Protein AF-A0A4Y2KJX8-F1 (afdb_monomer)

InterPro domains:
  IPR000477 Reverse transcriptase domain [PF00078] (6-65)

Organism: Araneus ventricosus (NCBI:txid182803)

pLDDT: mean 87.45, std 11.58, range [42.62, 96.75]

Secondary structure (DSSP, 8-state):
--SS-TTSGGG--------HHHHHHHHHHHHHHHHHHHHTT-S-TT--TT-TT--HHHHHHHHHHHHHHHHHHTT--

Sequence (77 aa):
KGGKDQRLASSYRPISLLPTIGKMLEKLMTQRLTYDLESTNSLNDRQHGFREGKSVYTAINELLRKIKAARRDGKHD

Radius of gyration: 20.23 Å; Cα contacts (8 Å, |Δi|>4): 18; chains: 1; bounding box: 40×20×55 Å

Mean predicted aligned error: 8.11 Å

Solvent-accessible surface area (backbone atoms only — not comparable to full-atom values): 4945 Å² total; per-residue (Å²): 136,88,88,62,61,87,87,43,75,86,62,60,78,90,78,86,83,66,57,74,69,53,49,52,50,51,51,55,51,50,54,51,52,51,50,53,37,59,76,66,62,71,60,60,89,87,60,31,77,98,38,88,100,41,38,72,67,56,51,51,52,52,52,51,51,51,53,55,48,54,57,54,61,74,62,74,118

Foldseek 3Di:
DPDDDPPDPVVDDDDDDDDPVVVVVVVVVLVVVLCVCVVVVVDDPLDQPPHPPGDPVNNVVVVVVVVVVVVVVVVPD

Structure (mmCIF, N/CA/C/O backbone):
data_AF-A0A4Y2KJX8-F1
#
_entry.id   AF-A0A4Y2KJX8-F1
#
loop_
_atom_site.group_PDB
_atom_site.id
_atom_site.type_symbol
_atom_site.label_atom_id
_atom_site.label_alt_id
_atom_site.label_comp_id
_atom_site.label_asym_id
_atom_site.label_entity_id
_atom_site.label_seq_id
_atom_site.pdbx_PDB_ins_code
_atom_site.Cartn_x
_atom_site.Cartn_y
_atom_site.Cartn_z
_atom_site.occupancy
_atom_site.B_iso_or_equiv
_atom_site.auth_seq_id
_atom_site.auth_comp_id
_atom_site.auth_asym_id
_atom_site.auth_atom_id
_atom_site.pdbx_PDB_model_num
ATOM 1 N N . LYS A 1 1 ? 16.100 -3.668 16.659 1.00 46.19 1 LYS A N 1
ATOM 2 C CA . LYS A 1 1 ? 16.430 -2.642 15.634 1.00 46.19 1 LYS A CA 1
ATOM 3 C C . LYS A 1 1 ? 17.191 -1.510 16.322 1.00 46.19 1 LYS A C 1
ATOM 5 O O . LYS A 1 1 ? 16.567 -0.568 16.786 1.00 46.19 1 LYS A O 1
ATOM 10 N N . GLY A 1 2 ? 18.507 -1.660 16.482 1.00 55.38 2 GLY A N 1
ATOM 11 C CA . GLY A 1 2 ? 19.376 -0.616 17.037 1.00 55.38 2 GLY A CA 1
ATOM 12 C C . GLY A 1 2 ? 19.861 0.284 15.906 1.00 55.38 2 GLY A C 1
ATOM 13 O O . GLY A 1 2 ? 20.310 -0.230 14.889 1.00 55.38 2 GLY A O 1
ATOM 14 N N . GLY A 1 3 ? 19.687 1.596 16.039 1.00 69.38 3 GLY A N 1
ATOM 15 C CA . GLY A 1 3 ? 20.121 2.565 15.025 1.00 69.38 3 GLY A CA 1
ATOM 16 C C . GLY A 1 3 ? 19.369 3.894 15.051 1.00 69.38 3 GLY A C 1
ATOM 17 O O . GLY A 1 3 ? 19.805 4.846 14.419 1.00 69.38 3 GLY A O 1
ATOM 18 N N . LYS A 1 4 ? 18.252 3.986 15.782 1.00 73.06 4 LYS A N 1
ATOM 19 C CA . LYS A 1 4 ? 17.528 5.243 15.997 1.00 73.06 4 LYS A CA 1
ATOM 20 C C . LYS A 1 4 ? 17.552 5.609 17.473 1.00 73.06 4 LYS A C 1
ATOM 22 O O . LYS A 1 4 ? 17.310 4.739 18.310 1.00 73.06 4 LYS A O 1
ATOM 27 N N . ASP A 1 5 ? 17.847 6.870 17.769 1.00 80.31 5 ASP A N 1
ATOM 28 C CA . ASP A 1 5 ? 17.851 7.390 19.134 1.00 80.31 5 ASP A CA 1
ATOM 29 C C . ASP A 1 5 ? 16.433 7.319 19.717 1.00 80.31 5 ASP A C 1
ATOM 31 O O . ASP A 1 5 ? 15.507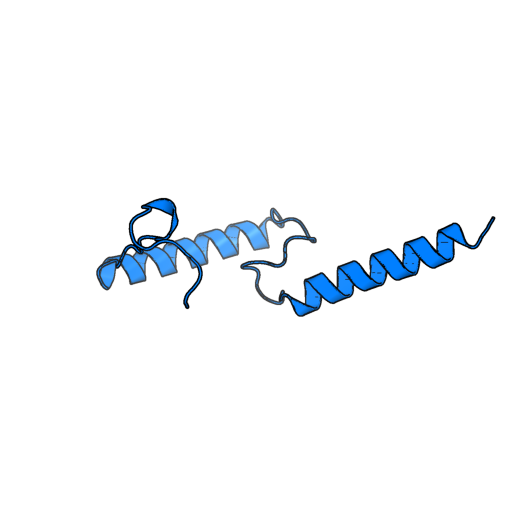 7.968 19.229 1.00 80.31 5 ASP A O 1
ATOM 35 N N . GLN A 1 6 ? 16.252 6.502 20.752 1.00 79.81 6 GLN A N 1
ATOM 36 C CA . GLN A 1 6 ? 14.954 6.245 21.381 1.00 79.81 6 GLN A CA 1
ATOM 37 C C . GLN A 1 6 ? 14.384 7.465 22.113 1.00 79.81 6 GLN A C 1
ATOM 39 O O . GLN A 1 6 ? 13.217 7.440 22.502 1.00 79.81 6 GLN A O 1
ATOM 44 N N . ARG A 1 7 ? 15.187 8.520 22.296 1.00 82.94 7 ARG A N 1
ATOM 45 C CA . ARG A 1 7 ? 14.772 9.785 22.913 1.00 82.94 7 ARG A CA 1
ATOM 46 C C . ARG A 1 7 ? 14.150 10.756 21.911 1.00 82.94 7 ARG A C 1
ATOM 48 O O . ARG A 1 7 ? 13.472 11.694 22.316 1.00 82.94 7 ARG A O 1
ATOM 55 N N . LEU A 1 8 ? 14.351 10.534 20.610 1.00 79.81 8 LEU A N 1
ATOM 56 C CA . LEU A 1 8 ? 13.790 11.378 19.560 1.00 79.81 8 LEU A CA 1
ATOM 57 C C . LEU A 1 8 ? 12.393 10.891 19.165 1.00 79.81 8 LEU A C 1
ATOM 59 O O . LEU A 1 8 ? 12.207 9.736 18.782 1.00 79.81 8 LEU A O 1
ATOM 63 N N . ALA A 1 9 ? 11.410 11.794 19.177 1.00 77.06 9 ALA A N 1
ATOM 64 C CA . ALA A 1 9 ? 10.041 11.492 18.747 1.00 77.06 9 ALA A CA 1
ATOM 65 C C . ALA A 1 9 ? 9.971 10.975 17.292 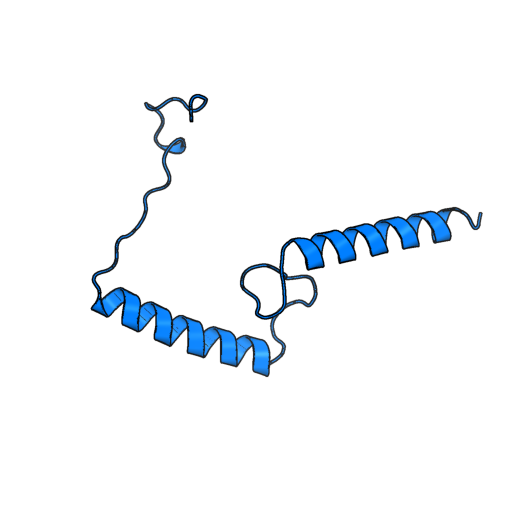1.00 77.06 9 ALA A C 1
ATOM 67 O O . ALA A 1 9 ? 9.147 10.120 16.975 1.00 77.06 9 ALA A O 1
ATOM 68 N N . SER A 1 10 ? 10.892 11.415 16.425 1.00 83.44 10 SER A N 1
ATOM 69 C CA . SER A 1 10 ? 11.027 10.967 15.028 1.00 83.44 10 SER A CA 1
ATOM 70 C C . SER A 1 10 ? 11.430 9.492 14.873 1.00 83.44 10 SER A C 1
ATOM 72 O O . SER A 1 10 ? 11.324 8.918 13.783 1.00 83.44 10 SER A O 1
ATOM 74 N N . SER A 1 11 ? 11.882 8.852 15.954 1.00 86.62 11 SER A N 1
ATOM 75 C CA . SER A 1 11 ? 12.229 7.432 15.969 1.00 86.62 11 SER A CA 1
ATOM 76 C C . SER A 1 11 ? 11.008 6.517 16.027 1.00 86.62 11 SER A C 1
ATOM 78 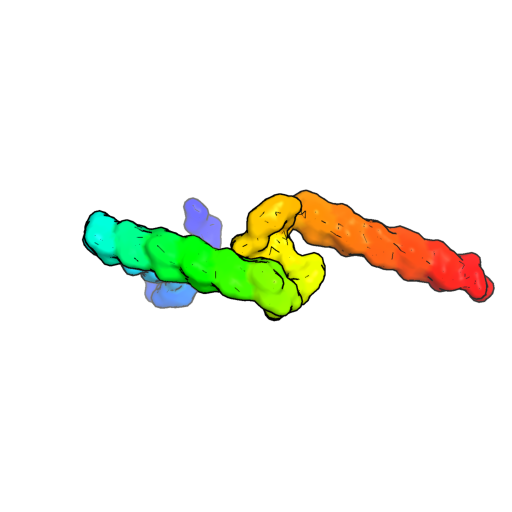O O . SER A 1 11 ? 11.118 5.343 15.655 1.00 86.62 11 SER A O 1
ATOM 80 N N . TYR A 1 12 ? 9.847 7.047 16.421 1.00 86.38 12 TYR A N 1
ATOM 81 C CA . TYR A 1 12 ? 8.601 6.300 16.548 1.00 86.38 12 TYR A CA 1
ATOM 82 C C . TYR A 1 12 ? 7.648 6.591 15.387 1.00 86.38 12 TYR A C 1
ATOM 84 O O . TYR A 1 12 ? 7.635 7.671 14.802 1.00 86.38 12 TYR A O 1
ATOM 92 N N . ARG A 1 13 ? 6.824 5.596 15.049 1.00 86.44 13 ARG A N 1
ATOM 93 C CA . ARG A 1 13 ? 5.648 5.762 14.192 1.00 86.44 13 ARG A CA 1
ATOM 94 C C . ARG A 1 13 ? 4.444 5.278 14.995 1.00 86.44 13 ARG A C 1
ATOM 96 O O . ARG A 1 13 ? 4.306 4.061 15.134 1.00 86.44 13 ARG A O 1
ATOM 103 N N . PRO A 1 14 ? 3.650 6.180 15.593 1.00 84.44 14 PRO A N 1
ATOM 104 C CA . PRO A 1 14 ? 2.489 5.769 16.366 1.00 84.44 14 PRO A CA 1
ATOM 105 C C . PRO A 1 14 ? 1.507 5.014 15.465 1.00 84.44 14 PRO A C 1
ATOM 107 O O . PRO A 1 14 ? 1.340 5.353 14.294 1.00 84.44 14 PRO A O 1
ATOM 110 N N . ILE A 1 15 ? 0.886 3.973 16.016 1.00 86.25 15 ILE A N 1
ATOM 111 C CA . ILE A 1 15 ? -0.142 3.181 15.340 1.00 86.25 15 ILE A CA 1
ATOM 112 C C . ILE A 1 15 ? -1.484 3.421 16.026 1.00 86.25 15 ILE A C 1
ATOM 114 O O . ILE A 1 15 ? -1.567 3.393 17.253 1.00 86.25 15 ILE A O 1
ATOM 118 N N . SER A 1 16 ? -2.534 3.640 15.238 1.00 83.69 16 SER A N 1
ATOM 119 C CA . SER A 1 16 ? -3.898 3.731 15.760 1.00 83.69 16 SER A CA 1
ATOM 120 C C . SER A 1 16 ? -4.518 2.343 15.795 1.00 83.69 16 SER A C 1
ATOM 122 O O . SER A 1 16 ? -4.694 1.703 14.759 1.00 83.69 16 SER A O 1
ATOM 124 N N . LEU A 1 17 ? -4.860 1.867 16.991 1.00 88.19 17 LEU A N 1
ATOM 125 C CA . LEU A 1 17 ? -5.592 0.618 17.152 1.00 88.19 17 LEU A CA 1
ATOM 126 C C . LEU A 1 17 ? -7.093 0.924 17.191 1.00 88.19 17 LEU A C 1
ATOM 128 O O . LEU A 1 17 ? -7.631 1.317 18.222 1.00 88.19 17 LEU A O 1
ATOM 132 N N . LEU A 1 18 ? -7.771 0.762 16.056 1.00 89.88 18 LEU A N 1
ATOM 133 C CA . LEU A 1 18 ? -9.222 0.928 16.004 1.00 89.88 18 LEU A CA 1
ATOM 134 C C . LEU A 1 18 ? -9.931 -0.210 16.769 1.00 89.88 18 LEU A C 1
ATOM 136 O O . LEU A 1 18 ? -9.495 -1.367 16.672 1.00 89.88 18 LEU A O 1
ATOM 140 N N . PRO A 1 19 ? -11.046 0.075 17.473 1.00 92.56 19 PRO A N 1
ATOM 141 C CA . PRO A 1 19 ? -11.956 -0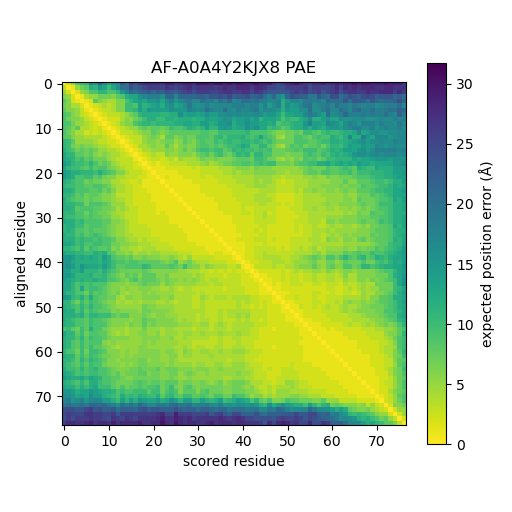.954 17.972 1.00 92.56 19 PRO A CA 1
ATOM 142 C C . PRO A 1 19 ? -12.435 -1.870 16.838 1.00 92.56 19 PRO A C 1
ATOM 144 O O . PRO A 1 19 ? -12.445 -1.468 15.674 1.00 92.56 19 PRO A O 1
ATOM 147 N N . THR A 1 20 ? -12.882 -3.089 17.156 1.00 94.31 20 THR A N 1
ATOM 148 C CA . THR A 1 20 ? -13.283 -4.094 16.148 1.00 94.31 20 THR A CA 1
ATOM 149 C C . THR A 1 20 ? -14.308 -3.558 15.144 1.00 94.31 20 THR A C 1
ATOM 151 O O . THR A 1 20 ? -14.163 -3.777 13.944 1.00 94.31 20 THR A O 1
ATOM 154 N N . ILE A 1 21 ? -15.292 -2.785 15.617 1.00 93.94 21 ILE A N 1
ATOM 155 C CA . ILE A 1 21 ? -16.299 -2.138 14.760 1.00 93.94 21 ILE A CA 1
ATOM 156 C C . ILE A 1 21 ? -15.648 -1.107 13.823 1.00 93.94 21 ILE A C 1
ATOM 158 O O . ILE A 1 21 ? -15.967 -1.066 12.638 1.00 93.94 21 ILE A O 1
ATOM 162 N N . GLY A 1 22 ? -14.685 -0.325 14.317 1.00 95.00 22 GLY A N 1
ATOM 163 C CA . GLY A 1 22 ? -13.935 0.634 13.501 1.00 95.00 22 GLY A CA 1
ATOM 164 C C . GLY A 1 22 ? -13.128 -0.044 12.393 1.00 95.00 22 GLY A C 1
ATOM 165 O O . GLY A 1 22 ? -13.150 0.417 11.258 1.00 95.00 22 GLY A O 1
ATOM 166 N N . LYS A 1 23 ? -12.495 -1.190 12.680 1.00 94.19 23 LYS A N 1
ATOM 167 C CA . LYS A 1 23 ? -11.798 -1.996 11.658 1.00 94.19 23 LYS A CA 1
ATOM 168 C C . LYS A 1 23 ? -12.751 -2.576 10.614 1.00 94.19 23 LYS A C 1
ATOM 170 O O . LYS A 1 23 ? -12.397 -2.674 9.442 1.00 94.19 23 LYS A O 1
ATOM 175 N N . MET A 1 24 ? -13.955 -2.975 11.029 1.00 95.31 24 MET A N 1
ATOM 176 C CA . MET A 1 24 ? -14.981 -3.448 10.099 1.00 95.31 24 MET A CA 1
ATOM 177 C C . MET A 1 24 ? -15.417 -2.325 9.153 1.00 95.31 24 MET A C 1
ATOM 179 O O . MET A 1 24 ? -15.459 -2.539 7.943 1.00 95.31 24 MET A O 1
ATOM 183 N N . LEU A 1 25 ? -15.677 -1.128 9.687 1.00 95.81 25 LEU A N 1
ATOM 184 C CA . LEU A 1 25 ? -16.023 0.042 8.882 1.00 95.81 25 LEU A CA 1
ATOM 185 C C . LEU A 1 25 ? -14.888 0.431 7.926 1.00 95.81 25 LEU A C 1
ATOM 187 O O . LEU A 1 25 ? -15.144 0.644 6.745 1.00 95.81 25 LEU A O 1
ATOM 191 N N . GLU A 1 26 ? -13.645 0.470 8.413 1.00 94.69 26 GLU A N 1
ATOM 192 C CA . GLU A 1 26 ? -12.457 0.733 7.593 1.00 94.69 26 GLU A CA 1
ATOM 193 C C . GLU A 1 26 ? -12.402 -0.220 6.396 1.00 94.69 26 GLU A C 1
ATOM 195 O O . GLU A 1 26 ? -12.320 0.229 5.255 1.00 94.69 26 GLU A O 1
ATOM 200 N N . LYS A 1 27 ? -12.557 -1.529 6.634 1.00 94.88 27 LYS A N 1
ATOM 201 C CA . LYS A 1 27 ? -12.548 -2.533 5.567 1.00 94.88 27 LYS A CA 1
ATOM 202 C C . LYS A 1 27 ? -13.647 -2.296 4.529 1.00 94.88 27 LYS A C 1
ATOM 204 O O . LYS A 1 27 ? -13.363 -2.367 3.336 1.00 94.88 27 LYS A O 1
ATOM 209 N N . LEU A 1 28 ? -14.876 -2.006 4.964 1.00 96.75 28 LEU A N 1
ATOM 210 C CA . LEU A 1 28 ? -15.997 -1.735 4.056 1.00 96.75 28 LEU A CA 1
ATOM 211 C C . LEU A 1 28 ? -15.741 -0.491 3.196 1.00 96.75 28 LEU A C 1
ATOM 213 O O . LEU A 1 28 ? -15.964 -0.516 1.985 1.00 96.75 28 LEU A O 1
ATOM 217 N N . MET A 1 29 ? -15.233 0.581 3.808 1.00 96.19 29 MET A N 1
ATOM 218 C CA . MET A 1 29 ? -14.895 1.820 3.106 1.00 96.19 29 MET A CA 1
ATOM 219 C C . MET A 1 29 ? -13.756 1.611 2.107 1.00 96.19 29 MET A C 1
ATOM 221 O O . MET A 1 29 ? -13.875 2.025 0.955 1.00 96.19 29 MET A O 1
ATOM 225 N N . THR A 1 30 ? -12.680 0.923 2.505 1.00 94.56 30 THR A N 1
ATOM 226 C CA . THR A 1 30 ? -11.565 0.600 1.603 1.00 94.56 30 THR A CA 1
ATOM 227 C C . THR A 1 30 ? -12.038 -0.229 0.416 1.00 94.56 30 THR A C 1
ATOM 229 O O . THR A 1 30 ? -11.704 0.104 -0.713 1.00 94.56 30 THR A O 1
ATOM 232 N N . GLN A 1 31 ? -12.858 -1.260 0.639 1.00 94.94 31 GLN A N 1
ATOM 233 C CA . GLN A 1 31 ? -13.383 -2.091 -0.448 1.00 94.94 31 GLN A CA 1
ATOM 234 C C . GLN A 1 31 ? -14.190 -1.275 -1.459 1.00 94.94 31 GLN A C 1
ATOM 236 O O . GLN A 1 31 ? -13.979 -1.420 -2.663 1.00 94.94 31 GLN A O 1
ATOM 241 N N . ARG A 1 32 ? -15.082 -0.398 -0.982 1.00 95.88 32 ARG A N 1
ATOM 242 C CA . ARG A 1 32 ? -15.889 0.444 -1.868 1.00 95.88 32 ARG A CA 1
ATOM 243 C C . ARG A 1 32 ? -15.025 1.421 -2.660 1.00 95.88 32 ARG A C 1
ATOM 245 O O . ARG A 1 32 ? -15.167 1.502 -3.874 1.00 95.88 32 ARG A O 1
ATOM 252 N N . LEU A 1 33 ? -14.099 2.102 -1.988 1.00 94.12 33 LEU A N 1
ATOM 253 C CA . LEU A 1 33 ? -13.219 3.074 -2.628 1.00 94.12 33 LEU A CA 1
ATOM 254 C C . LEU A 1 33 ? -12.297 2.419 -3.662 1.00 94.12 33 LEU A C 1
ATOM 256 O O . LEU A 1 33 ? -12.123 2.954 -4.751 1.00 94.12 33 LEU A O 1
ATOM 260 N N . THR A 1 34 ? -11.719 1.258 -3.347 1.00 93.31 34 THR A N 1
ATOM 261 C CA . THR A 1 34 ? -10.878 0.516 -4.293 1.00 93.31 34 THR A CA 1
ATOM 262 C C . THR A 1 34 ? -11.677 0.075 -5.515 1.00 93.31 34 THR A C 1
ATOM 264 O O . THR A 1 34 ? -11.197 0.253 -6.630 1.00 93.31 34 THR A O 1
ATOM 267 N N . TYR A 1 35 ? -12.894 -0.444 -5.326 1.00 93.62 35 TYR A N 1
ATOM 268 C CA . TYR A 1 35 ? -13.768 -0.811 -6.440 1.00 93.62 35 TYR A CA 1
ATOM 269 C C . TYR A 1 35 ? -14.072 0.392 -7.340 1.00 93.62 35 TYR A C 1
ATOM 271 O O . TYR A 1 35 ? -13.902 0.309 -8.556 1.00 93.62 35 TYR A O 1
ATOM 279 N N . ASP A 1 36 ? -14.464 1.520 -6.746 1.00 94.25 36 ASP A N 1
ATOM 280 C CA . ASP A 1 36 ? -14.789 2.728 -7.499 1.00 94.25 36 ASP A CA 1
ATOM 281 C C . ASP A 1 36 ? -13.554 3.209 -8.293 1.00 94.25 36 ASP A C 1
ATOM 283 O O . ASP A 1 36 ? -13.649 3.392 -9.502 1.00 94.25 36 ASP A O 1
ATOM 287 N N . LEU A 1 37 ? -12.373 3.290 -7.667 1.00 91.88 37 LEU A N 1
ATOM 288 C CA . LEU A 1 37 ? -11.131 3.750 -8.312 1.00 91.88 37 LEU A CA 1
ATOM 289 C C . LEU A 1 37 ? -10.614 2.836 -9.437 1.00 91.88 37 LEU A C 1
ATOM 291 O O . LEU A 1 37 ? -10.065 3.335 -10.423 1.00 91.88 37 LEU A O 1
ATOM 295 N N . GLU A 1 38 ? -10.739 1.515 -9.285 1.00 90.94 38 GLU A N 1
ATOM 296 C CA . GLU A 1 38 ? -10.340 0.553 -10.322 1.00 90.94 38 GLU A CA 1
ATOM 297 C C . GLU A 1 38 ? -11.370 0.529 -11.467 1.00 90.94 38 GLU A C 1
ATOM 299 O O . GLU A 1 38 ? -10.985 0.522 -12.634 1.00 90.94 38 GLU A O 1
ATOM 304 N N . SER A 1 39 ? -12.674 0.602 -11.165 1.00 90.81 39 SER A N 1
ATOM 305 C CA . SER A 1 39 ? -13.735 0.606 -12.188 1.00 90.81 39 SER A CA 1
ATOM 306 C C . SER A 1 39 ? -13.725 1.859 -13.069 1.00 90.81 39 SER A C 1
ATOM 308 O O . SER A 1 39 ? -14.011 1.775 -14.262 1.00 90.81 39 SER A O 1
ATOM 310 N N . THR A 1 40 ? -13.337 3.012 -12.519 1.00 91.62 40 THR A N 1
ATOM 311 C CA . THR A 1 40 ? -13.172 4.261 -13.276 1.00 91.62 40 THR A CA 1
ATOM 312 C C . THR A 1 40 ? -11.782 4.408 -13.900 1.00 91.62 40 THR A C 1
ATOM 314 O O . THR A 1 40 ? -11.478 5.466 -14.455 1.00 91.62 40 THR A O 1
ATOM 317 N N . ASN A 1 41 ? -10.914 3.393 -13.781 1.00 87.94 41 ASN A N 1
ATOM 318 C CA . ASN A 1 41 ? -9.510 3.418 -14.203 1.00 87.94 41 ASN A CA 1
ATOM 319 C C . ASN A 1 41 ? -8.766 4.696 -13.759 1.00 87.94 41 ASN A C 1
ATOM 321 O O . ASN A 1 41 ? -7.945 5.255 -14.485 1.00 87.94 41 ASN A O 1
ATOM 325 N N . SER A 1 42 ? -9.088 5.202 -12.564 1.00 89.25 42 SER A N 1
ATOM 326 C CA . SER A 1 42 ? -8.554 6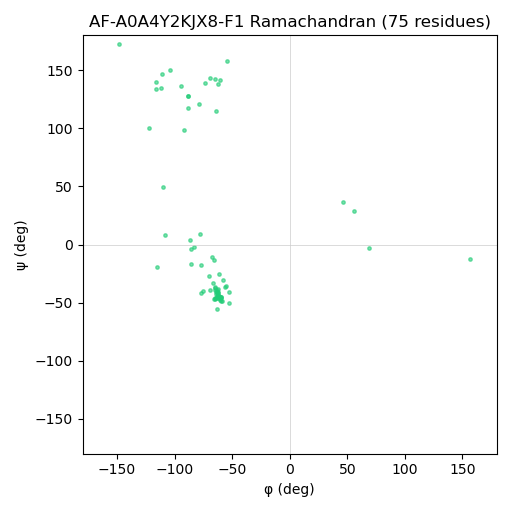.474 -12.054 1.00 89.25 42 SER A CA 1
ATOM 327 C C . SER A 1 42 ? -7.170 6.333 -11.410 1.00 89.25 42 SER A C 1
ATOM 329 O O . SER A 1 42 ? -6.571 7.321 -10.989 1.00 89.25 42 SER A O 1
ATOM 331 N N . LEU A 1 43 ? -6.640 5.109 -11.337 1.00 89.56 43 LEU A N 1
ATOM 332 C CA . LEU A 1 43 ? -5.311 4.815 -10.811 1.00 89.56 43 LEU A CA 1
ATOM 333 C C . LEU A 1 43 ? -4.276 4.752 -11.932 1.00 89.56 43 LEU A C 1
ATOM 335 O O . LEU A 1 43 ? -4.468 4.084 -12.942 1.00 89.56 43 LEU A O 1
ATOM 339 N N . ASN A 1 44 ? -3.114 5.366 -11.709 1.00 89.19 44 ASN A N 1
ATOM 340 C CA . ASN A 1 44 ? -2.012 5.315 -12.668 1.00 89.19 44 ASN A CA 1
ATOM 341 C C . ASN A 1 44 ? -1.525 3.867 -12.876 1.00 89.19 44 ASN A C 1
ATOM 343 O O . ASN A 1 44 ? -1.329 3.117 -11.914 1.00 89.19 44 ASN A O 1
ATOM 347 N N . ASP A 1 45 ? -1.244 3.483 -14.120 1.00 87.44 45 ASP A N 1
ATOM 348 C CA . ASP A 1 45 ? -0.714 2.158 -14.461 1.00 87.44 45 ASP A CA 1
ATOM 349 C C . ASP A 1 45 ? 0.643 1.853 -13.824 1.00 87.44 45 ASP A C 1
ATOM 351 O O . ASP A 1 45 ? 0.950 0.694 -13.552 1.00 87.44 45 ASP A O 1
ATOM 355 N N . ARG A 1 46 ? 1.423 2.881 -13.494 1.00 89.44 46 ARG A N 1
ATOM 356 C CA . ARG A 1 46 ? 2.706 2.747 -12.788 1.00 89.44 46 ARG A CA 1
ATOM 357 C C . ARG A 1 46 ? 2.556 2.699 -11.269 1.00 89.44 46 ARG A C 1
ATOM 359 O O . ARG A 1 46 ? 3.546 2.562 -10.554 1.00 89.44 46 ARG A O 1
ATOM 366 N N . GLN A 1 47 ? 1.343 2.852 -10.742 1.00 91.25 47 GLN A N 1
ATOM 367 C CA . GLN A 1 47 ? 1.078 2.615 -9.329 1.00 91.25 47 GLN A CA 1
ATOM 368 C C . GLN A 1 47 ? 0.975 1.106 -9.111 1.00 91.25 47 GLN A C 1
ATOM 370 O O . GLN A 1 47 ? 0.135 0.451 -9.722 1.00 91.25 47 GLN A O 1
ATOM 375 N N . HIS A 1 48 ? 1.829 0.557 -8.244 1.00 91.88 48 HIS A N 1
ATOM 376 C CA . HIS A 1 48 ? 1.827 -0.872 -7.891 1.00 91.88 48 HIS A CA 1
ATOM 377 C C . HIS A 1 48 ? 1.474 -1.134 -6.425 1.00 91.88 48 HIS A C 1
ATOM 379 O O . HIS A 1 48 ? 1.124 -2.255 -6.072 1.00 91.88 48 HIS A O 1
ATOM 385 N N . GLY A 1 49 ? 1.591 -0.123 -5.560 1.00 91.69 49 GLY A N 1
ATOM 386 C CA . GLY A 1 49 ? 1.214 -0.242 -4.154 1.00 91.69 49 GLY A CA 1
ATOM 387 C C . GLY A 1 49 ? -0.303 -0.255 -3.990 1.00 91.69 49 GLY A C 1
ATOM 388 O O . GLY A 1 49 ? -0.991 0.526 -4.647 1.00 91.69 49 GLY A O 1
ATOM 389 N N . PHE A 1 50 ? -0.795 -1.115 -3.094 1.00 88.25 50 PHE A N 1
ATOM 390 C CA . PHE A 1 50 ? -2.213 -1.217 -2.719 1.00 88.25 50 PHE A CA 1
ATOM 391 C C . PHE A 1 50 ? -3.171 -1.456 -3.898 1.00 88.25 50 PHE A C 1
ATOM 393 O O . PHE A 1 50 ? -4.325 -1.045 -3.841 1.00 88.25 50 PHE A O 1
ATOM 400 N N . ARG A 1 51 ? -2.695 -2.114 -4.962 1.00 91.06 51 ARG A N 1
ATOM 401 C CA . ARG A 1 51 ? -3.508 -2.499 -6.120 1.00 91.06 51 ARG A CA 1
ATOM 402 C C . ARG A 1 51 ? -3.585 -4.007 -6.240 1.00 91.06 51 ARG A C 1
ATOM 404 O O . ARG A 1 51 ? -2.588 -4.705 -6.048 1.00 91.06 51 ARG A O 1
ATOM 411 N N . GLU A 1 52 ? -4.765 -4.497 -6.583 1.00 88.00 52 GLU A N 1
ATOM 412 C CA . GLU A 1 52 ? -4.965 -5.913 -6.855 1.00 88.00 52 GLU A CA 1
ATOM 413 C C . GLU A 1 52 ? -4.160 -6.334 -8.095 1.00 88.00 52 GLU A C 1
ATOM 415 O O . GLU A 1 52 ? -3.960 -5.556 -9.029 1.00 88.00 52 GLU A O 1
ATOM 420 N N . GLY A 1 53 ? -3.593 -7.543 -8.074 1.00 89.62 53 GLY A N 1
ATOM 421 C CA . GLY A 1 53 ? -2.756 -8.055 -9.166 1.00 89.62 53 GLY A CA 1
ATOM 422 C C . GLY A 1 53 ? -1.393 -7.365 -9.343 1.00 89.62 53 GLY A C 1
ATOM 423 O O . GLY A 1 53 ? -0.598 -7.803 -10.177 1.00 89.62 53 GLY A O 1
ATOM 424 N N . LYS A 1 54 ? -1.070 -6.328 -8.555 1.00 92.19 54 LYS A N 1
ATOM 425 C CA . LYS A 1 54 ? 0.233 -5.651 -8.582 1.00 92.19 54 LYS A CA 1
ATOM 426 C C . LYS A 1 54 ? 1.039 -5.917 -7.319 1.00 92.19 54 LYS A C 1
ATOM 428 O O . LYS A 1 54 ? 0.528 -6.084 -6.219 1.00 92.19 54 LYS A O 1
ATOM 433 N N . SER A 1 55 ? 2.350 -5.976 -7.502 1.00 93.94 55 SER A N 1
ATOM 434 C CA . SER A 1 55 ? 3.313 -6.243 -6.436 1.00 93.94 55 SER A CA 1
ATOM 435 C C . SER A 1 55 ? 4.637 -5.526 -6.684 1.00 93.94 55 SER A C 1
ATOM 437 O O . SER A 1 55 ? 4.892 -4.993 -7.770 1.00 93.94 55 SER A O 1
ATOM 439 N N . VAL A 1 56 ? 5.533 -5.571 -5.698 1.00 94.00 56 VAL A N 1
ATOM 440 C CA . VAL A 1 56 ? 6.905 -5.060 -5.844 1.00 94.00 56 VAL A CA 1
ATOM 441 C C . VAL A 1 56 ? 7.621 -5.717 -7.031 1.00 94.00 56 VAL A C 1
ATOM 443 O O . VAL A 1 56 ? 8.337 -5.040 -7.762 1.00 94.00 56 VAL A O 1
ATOM 446 N N . TYR A 1 57 ? 7.366 -7.002 -7.299 1.00 95.62 57 TYR A N 1
ATOM 447 C CA . TYR A 1 57 ? 7.933 -7.695 -8.459 1.00 95.62 57 TYR A CA 1
ATOM 448 C C . TYR A 1 57 ? 7.462 -7.093 -9.783 1.00 95.62 57 TYR A C 1
ATOM 450 O O . TYR A 1 57 ? 8.270 -6.912 -10.692 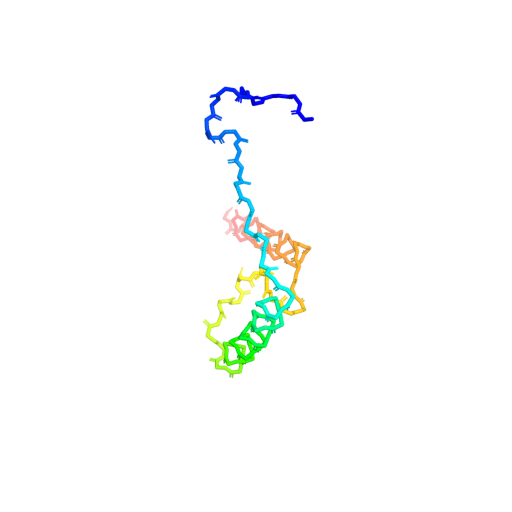1.00 95.62 57 TYR A O 1
ATOM 458 N N . THR A 1 58 ? 6.177 -6.735 -9.889 1.00 94.25 58 THR A N 1
ATOM 459 C CA . THR A 1 58 ? 5.652 -6.083 -11.100 1.00 94.25 58 THR A CA 1
ATOM 460 C C . THR A 1 58 ? 6.304 -4.717 -11.331 1.00 94.25 58 THR A C 1
ATOM 462 O O . THR A 1 5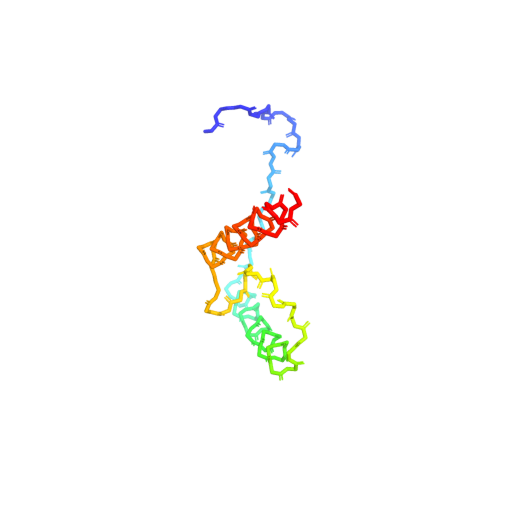8 ? 6.683 -4.420 -12.462 1.00 94.25 58 THR A O 1
ATOM 465 N N . ALA A 1 59 ? 6.544 -3.949 -10.262 1.00 94.25 59 ALA A N 1
ATOM 466 C CA . ALA A 1 59 ? 7.219 -2.653 -10.334 1.00 94.25 59 ALA A CA 1
ATOM 467 C C . ALA A 1 59 ? 8.688 -2.788 -10.768 1.00 94.25 59 ALA A C 1
ATOM 469 O O . ALA A 1 59 ? 9.148 -2.084 -11.667 1.00 94.25 59 ALA A O 1
ATOM 470 N N . ILE A 1 60 ? 9.425 -3.731 -10.167 1.00 95.88 60 ILE A N 1
ATOM 471 C CA . ILE A 1 60 ? 10.828 -3.999 -10.517 1.00 95.88 60 ILE A CA 1
ATOM 472 C C . ILE A 1 60 ? 10.937 -4.464 -11.969 1.00 95.88 60 ILE A C 1
ATOM 474 O O . ILE A 1 60 ? 11.803 -3.997 -12.707 1.00 95.88 60 ILE A 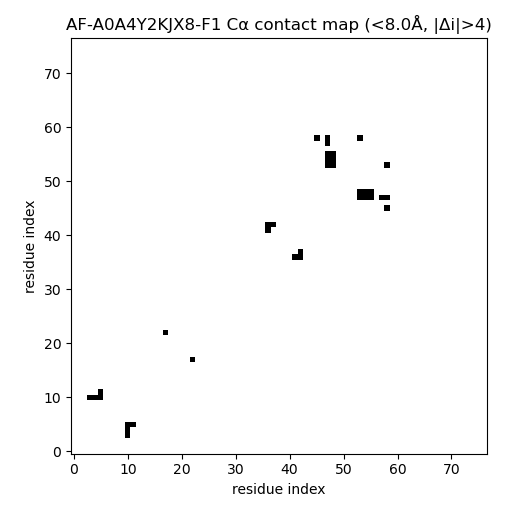O 1
ATOM 478 N N . ASN A 1 61 ? 10.058 -5.366 -12.404 1.00 95.31 61 ASN A N 1
ATOM 479 C CA . ASN A 1 61 ? 10.069 -5.859 -13.774 1.00 95.31 61 ASN A CA 1
ATOM 480 C C . ASN A 1 61 ? 9.796 -4.730 -14.782 1.00 95.31 61 ASN A C 1
ATOM 482 O O . ASN A 1 61 ? 10.485 -4.640 -15.797 1.00 95.31 61 ASN A O 1
ATOM 486 N N . GLU A 1 62 ? 8.846 -3.834 -14.497 1.00 94.44 62 GLU A N 1
ATOM 487 C CA . GLU A 1 62 ? 8.595 -2.663 -15.343 1.00 94.44 62 GLU A CA 1
ATOM 488 C C . GLU A 1 62 ? 9.814 -1.728 -15.406 1.00 94.44 62 GLU A C 1
ATOM 490 O O . GLU A 1 62 ? 10.209 -1.296 -16.492 1.00 94.44 62 GLU A O 1
ATOM 495 N N . LEU A 1 63 ? 10.463 -1.471 -14.267 1.00 94.56 63 LEU A N 1
ATOM 496 C CA . LEU A 1 63 ? 11.685 -0.669 -14.203 1.00 94.56 63 LEU A CA 1
ATOM 497 C C . LEU A 1 63 ? 12.816 -1.285 -15.041 1.00 94.56 63 LEU A C 1
ATOM 499 O O . LEU A 1 63 ? 13.428 -0.602 -15.862 1.00 94.56 63 LEU A O 1
ATOM 503 N N . LEU A 1 64 ? 13.068 -2.587 -14.887 1.00 95.69 64 LEU A N 1
ATOM 504 C CA . LEU A 1 64 ? 14.100 -3.297 -15.645 1.00 95.69 64 LEU A CA 1
ATOM 505 C C . LEU A 1 64 ? 13.816 -3.293 -17.149 1.00 95.69 64 LEU A C 1
ATOM 507 O O . LEU A 1 64 ? 14.744 -3.148 -17.945 1.00 95.69 64 LEU A O 1
ATOM 511 N N . ARG A 1 65 ? 12.547 -3.434 -17.554 1.00 94.62 65 ARG A N 1
ATOM 512 C CA . ARG A 1 65 ? 12.146 -3.321 -18.964 1.00 94.62 65 ARG A CA 1
ATOM 513 C C . ARG A 1 65 ? 12.469 -1.939 -19.522 1.00 94.62 65 ARG A C 1
ATOM 515 O O . ARG A 1 65 ? 13.060 -1.867 -20.596 1.00 94.62 65 ARG A O 1
ATOM 522 N N . LYS A 1 66 ? 12.153 -0.869 -18.784 1.00 93.31 66 LYS A N 1
ATOM 523 C CA . LYS A 1 66 ? 12.463 0.512 -19.192 1.00 93.31 66 LYS A CA 1
ATOM 524 C C . LYS A 1 66 ? 13.965 0.747 -19.338 1.00 93.31 66 LYS A C 1
ATOM 526 O O . LYS A 1 66 ? 14.391 1.266 -20.362 1.00 93.31 66 LYS A O 1
ATOM 531 N N . ILE A 1 67 ? 14.769 0.296 -18.373 1.00 95.06 67 ILE A N 1
ATOM 532 C CA . ILE A 1 67 ? 16.236 0.419 -18.433 1.00 95.06 67 ILE A CA 1
ATOM 533 C C . ILE A 1 67 ? 16.800 -0.332 -19.647 1.00 95.06 67 ILE A C 1
ATOM 535 O O . ILE A 1 67 ? 17.651 0.188 -20.366 1.00 95.06 67 ILE A O 1
ATOM 539 N N . LYS A 1 68 ? 16.320 -1.556 -19.904 1.00 94.94 68 LYS A N 1
ATOM 540 C CA . LYS A 1 68 ? 16.753 -2.355 -21.060 1.00 94.94 68 LYS A CA 1
ATOM 541 C C . LYS A 1 68 ? 16.355 -1.720 -22.391 1.00 94.94 68 LYS A C 1
ATOM 543 O O . LYS A 1 68 ? 17.142 -1.796 -23.327 1.00 94.94 68 LYS A O 1
ATOM 548 N N . ALA A 1 69 ? 15.163 -1.130 -22.483 1.00 93.44 69 ALA A N 1
ATOM 549 C CA . ALA A 1 69 ? 14.722 -0.408 -23.673 1.00 93.44 69 ALA A CA 1
ATOM 550 C C . ALA A 1 69 ? 15.620 0.808 -23.935 1.00 93.44 69 ALA A C 1
ATOM 552 O O . ALA A 1 69 ? 16.299 0.835 -24.953 1.00 93.44 69 ALA A O 1
ATOM 553 N N . ALA A 1 70 ? 15.769 1.697 -22.948 1.00 91.88 70 ALA A N 1
ATOM 554 C CA . ALA A 1 70 ? 16.602 2.894 -23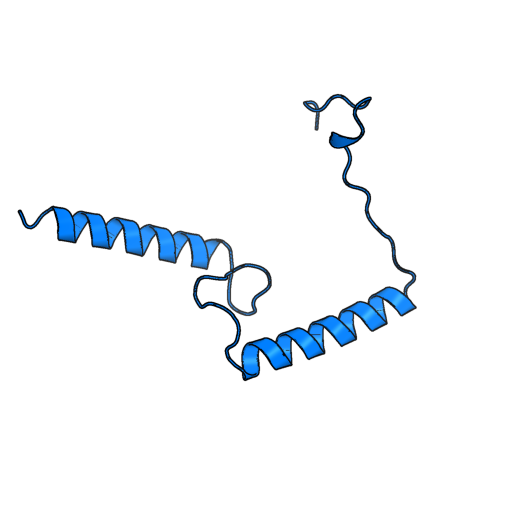.069 1.00 91.88 70 ALA A CA 1
ATOM 555 C C . ALA A 1 70 ? 18.063 2.581 -23.444 1.00 91.88 70 ALA A C 1
ATOM 557 O O . ALA A 1 70 ? 18.675 3.296 -24.229 1.00 91.88 70 ALA A O 1
ATOM 558 N N . ARG A 1 71 ? 18.627 1.481 -22.924 1.00 90.88 71 ARG A N 1
ATOM 559 C CA . ARG A 1 71 ? 19.991 1.049 -23.269 1.00 90.88 71 ARG A CA 1
ATOM 560 C C . ARG A 1 71 ? 20.127 0.521 -24.700 1.00 90.88 71 ARG A C 1
ATOM 562 O O . ARG A 1 71 ? 21.231 0.551 -25.232 1.00 90.88 71 ARG A O 1
ATOM 569 N N . ARG A 1 72 ? 19.063 -0.025 -25.294 1.00 88.75 72 ARG A N 1
ATOM 570 C CA . ARG A 1 72 ? 19.063 -0.428 -26.710 1.00 88.75 72 ARG A CA 1
ATOM 571 C C . ARG A 1 72 ? 18.918 0.788 -27.615 1.00 88.75 72 ARG A C 1
ATOM 573 O O . ARG A 1 72 ? 19.645 0.873 -28.594 1.00 88.75 72 ARG A O 1
ATOM 580 N N . ASP A 1 73 ? 18.051 1.719 -27.235 1.00 80.75 73 ASP A N 1
ATOM 581 C CA . ASP A 1 73 ? 17.760 2.917 -28.023 1.00 80.75 73 ASP A CA 1
ATOM 582 C C . ASP A 1 73 ? 18.962 3.879 -28.034 1.00 80.75 73 ASP A C 1
ATOM 584 O O . ASP A 1 73 ? 19.336 4.376 -29.085 1.00 80.75 73 ASP A O 1
ATOM 588 N N . GLY A 1 74 ? 19.670 4.036 -26.908 1.00 65.94 74 GLY A N 1
ATOM 589 C CA . GLY A 1 74 ? 20.930 4.796 -26.834 1.00 65.94 74 GLY A CA 1
ATOM 590 C C . GLY A 1 74 ? 22.172 4.062 -27.362 1.00 65.94 74 GLY A C 1
ATOM 591 O O . GLY A 1 74 ? 23.287 4.512 -27.124 1.00 65.94 74 GLY A O 1
ATOM 592 N N . LYS A 1 75 ? 22.008 2.895 -27.999 1.00 57.09 75 LYS A N 1
ATOM 593 C CA . LYS A 1 75 ? 23.086 2.159 -28.689 1.00 57.09 75 LYS A CA 1
ATOM 594 C C . LYS A 1 75 ? 22.933 2.228 -30.214 1.00 57.09 75 LYS A C 1
ATOM 596 O O . LYS A 1 75 ? 23.631 1.514 -30.928 1.00 57.09 75 LYS A O 1
ATOM 601 N N . HIS A 1 76 ? 21.993 3.046 -30.681 1.00 51.00 76 HIS A N 1
ATOM 602 C CA . HIS A 1 76 ? 21.718 3.321 -32.081 1.00 51.00 76 HIS A CA 1
ATOM 603 C C . HIS A 1 76 ? 22.132 4.764 -32.419 1.00 51.00 76 HIS A C 1
ATOM 605 O O . HIS A 1 76 ? 21.342 5.511 -32.980 1.00 51.00 76 HIS A O 1
ATOM 611 N N . ASP A 1 77 ? 23.358 5.125 -32.031 1.00 42.62 77 ASP A N 1
ATOM 612 C CA . ASP A 1 77 ? 24.133 6.289 -32.478 1.00 42.62 77 ASP A CA 1
ATOM 613 C C . ASP A 1 77 ? 25.600 5.851 -32.630 1.00 42.62 77 ASP A C 1
ATOM 615 O O . ASP A 1 77 ? 26.098 5.147 -31.714 1.00 42.62 77 ASP A O 1
#